Protein AF-A0A2I0JH71-F1 (afdb_monomer_lite)

Foldseek 3Di:
DCVLQPQFDDKDKDFQPCLQQVAADDPVCQVVQWDDDPVGIDTRRTRDPPDPCSQVVSVVVCCVVCVVPDPPQWDDDRRIIMGTHRDPVVSVVSVVVVD

Secondary structure (DSSP, 8-state):
--GGGTT--EEEEEE-TTSGGGSBPPGGGGGGG-EEETTEEE--SB--TT-TTHHHHHHHHHHHHSTTTBTTTEEEETTEEEEEESSHHHHHHHHHHH-

Structure (mmCIF, N/CA/C/O backbone):
data_AF-A0A2I0JH71-F1
#
_entry.id   AF-A0A2I0JH71-F1
#
loop_
_atom_site.group_PDB
_atom_site.id
_atom_site.type_symbol
_atom_site.label_atom_id
_atom_site.label_alt_id
_atom_site.label_comp_id
_atom_site.label_asym_id
_atom_site.label_entity_id
_atom_site.label_seq_id
_atom_site.pdbx_PDB_ins_code
_atom_site.Cartn_x
_atom_site.Cartn_y
_atom_site.Cartn_z
_atom_site.occupancy
_atom_site.B_iso_or_equiv
_atom_site.auth_seq_id
_atom_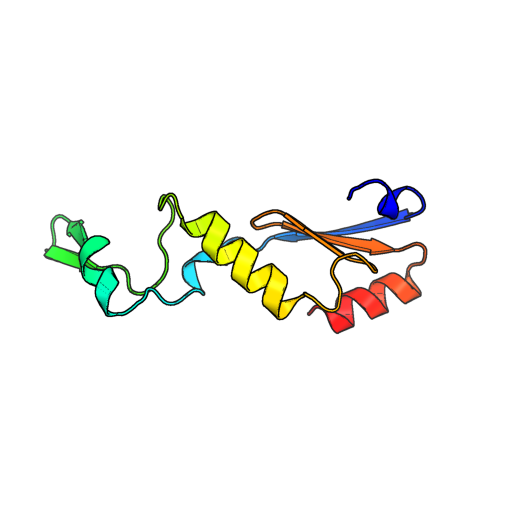site.auth_comp_id
_atom_site.auth_asym_id
_atom_site.auth_atom_id
_atom_site.pdbx_PDB_model_num
ATOM 1 N N . MET A 1 1 ? 17.821 -3.156 -4.832 1.00 50.12 1 MET A N 1
ATOM 2 C CA . MET A 1 1 ? 16.388 -3.020 -5.210 1.00 50.12 1 MET A CA 1
ATOM 3 C C . MET A 1 1 ? 16.153 -1.782 -6.072 1.00 50.12 1 MET A C 1
ATOM 5 O O . MET A 1 1 ? 15.395 -1.877 -7.017 1.00 50.12 1 MET A O 1
ATOM 9 N N . LEU A 1 2 ? 16.816 -0.644 -5.808 1.00 55.31 2 LEU A N 1
ATOM 10 C CA . LEU A 1 2 ? 16.804 0.510 -6.727 1.00 55.31 2 LEU A CA 1
ATOM 11 C C . LEU A 1 2 ? 17.870 0.421 -7.837 1.00 55.31 2 LEU A C 1
ATOM 13 O O . LEU A 1 2 ? 17.752 1.114 -8.842 1.00 55.31 2 LEU A O 1
ATOM 17 N N . ASP A 1 3 ? 18.866 -0.459 -7.700 1.00 57.22 3 ASP A N 1
ATOM 18 C CA . ASP A 1 3 ? 19.952 -0.619 -8.683 1.00 57.22 3 ASP A CA 1
ATOM 19 C C . ASP A 1 3 ? 19.466 -1.136 -10.052 1.00 57.22 3 ASP A C 1
ATOM 21 O O . ASP A 1 3 ? 20.069 -0.828 -11.075 1.00 57.22 3 ASP A O 1
ATOM 25 N N . GLU A 1 4 ? 18.327 -1.838 -10.099 1.00 57.28 4 GLU A N 1
ATOM 26 C CA . GLU A 1 4 ? 17.688 -2.305 -11.346 1.00 57.28 4 GLU A CA 1
ATOM 27 C C . GLU A 1 4 ? 17.085 -1.157 -12.172 1.00 57.28 4 GLU A C 1
ATOM 29 O O . GLU A 1 4 ? 16.876 -1.287 -13.377 1.00 57.28 4 GLU A O 1
ATOM 34 N N . SER A 1 5 ? 16.854 0.003 -11.549 1.00 58.34 5 SER A N 1
ATOM 35 C CA . SER A 1 5 ? 16.258 1.170 -12.205 1.00 58.34 5 SER A CA 1
ATOM 36 C C . SER A 1 5 ? 17.278 2.135 -12.817 1.00 58.34 5 SER A C 1
ATOM 38 O O . SER A 1 5 ? 16.883 3.088 -13.485 1.00 58.34 5 SER A O 1
ATOM 40 N N . TYR A 1 6 ? 18.583 1.884 -12.653 1.00 59.69 6 TYR A N 1
ATOM 41 C CA . TYR A 1 6 ? 19.647 2.825 -13.035 1.00 59.69 6 TYR A CA 1
ATOM 42 C C . TYR A 1 6 ? 19.690 3.141 -14.543 1.00 59.69 6 TYR A C 1
ATOM 44 O O . TYR A 1 6 ? 20.202 4.181 -14.946 1.00 59.69 6 TYR A O 1
ATOM 52 N N . CYS A 1 7 ? 19.119 2.273 -15.386 1.00 66.25 7 CYS A N 1
ATOM 53 C CA . CYS A 1 7 ? 19.023 2.481 -16.836 1.00 66.25 7 CYS A CA 1
ATOM 54 C C . CYS A 1 7 ? 17.624 2.926 -17.310 1.00 66.25 7 CYS A C 1
ATOM 56 O O . CYS A 1 7 ? 17.384 3.042 -18.510 1.00 66.25 7 CYS A O 1
ATOM 58 N N . SER A 1 8 ? 16.682 3.162 -16.392 1.00 75.88 8 SER A N 1
ATOM 59 C CA . SER A 1 8 ? 15.309 3.547 -16.731 1.00 75.88 8 SER A CA 1
ATOM 60 C C . SER A 1 8 ? 15.185 5.051 -16.941 1.00 75.88 8 SER A C 1
ATOM 62 O O . SER A 1 8 ? 15.747 5.849 -16.196 1.00 75.88 8 SER A O 1
ATOM 64 N N . THR A 1 9 ? 14.427 5.444 -17.960 1.00 80.81 9 THR A N 1
ATOM 65 C CA . THR A 1 9 ? 14.227 6.847 -18.356 1.00 80.81 9 THR A CA 1
ATOM 66 C C . THR A 1 9 ? 12.850 7.365 -17.958 1.00 80.81 9 THR A C 1
ATOM 68 O O . THR A 1 9 ? 12.669 8.569 -17.783 1.00 80.81 9 THR A O 1
ATOM 71 N N . LEU A 1 10 ? 11.878 6.464 -17.797 1.00 87.25 10 LEU A N 1
ATOM 72 C CA . LEU A 1 10 ? 10.488 6.775 -17.488 1.00 87.25 10 LEU A CA 1
ATOM 73 C C . LEU A 1 10 ? 10.070 6.101 -16.190 1.00 87.25 10 LEU A C 1
ATOM 75 O O . LEU A 1 10 ? 10.282 4.903 -16.003 1.00 87.25 10 LEU A O 1
ATOM 79 N N . PHE A 1 11 ? 9.424 6.881 -15.328 1.00 89.44 11 PHE A N 1
ATOM 80 C CA . PHE A 1 11 ? 8.948 6.446 -14.025 1.00 89.44 11 PHE A CA 1
ATOM 81 C C . PHE A 1 11 ? 7.507 6.908 -13.835 1.00 89.44 11 PHE A C 1
ATOM 83 O O . PHE A 1 11 ? 7.212 8.095 -13.969 1.00 89.44 11 PHE A O 1
ATOM 90 N N . THR A 1 12 ? 6.625 5.979 -13.477 1.00 91.12 12 THR A N 1
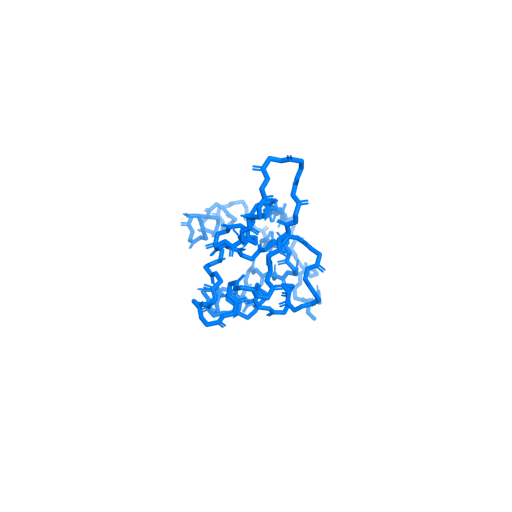ATOM 91 C CA . THR A 1 12 ? 5.264 6.284 -13.033 1.00 91.12 12 THR A CA 1
ATOM 92 C C . THR A 1 12 ? 5.104 5.823 -11.599 1.00 91.12 12 THR A C 1
ATOM 94 O O . THR A 1 12 ? 5.370 4.668 -11.267 1.00 91.12 12 THR A O 1
ATOM 97 N N . LYS A 1 13 ? 4.653 6.744 -10.751 1.00 90.12 13 LYS A N 1
ATOM 98 C CA . LYS A 1 13 ? 4.299 6.474 -9.365 1.00 90.12 13 L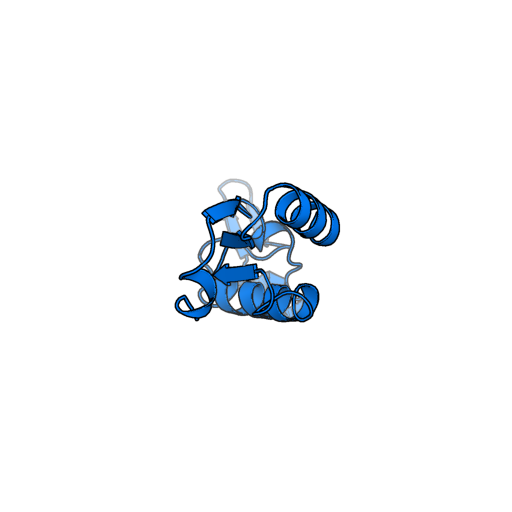YS A CA 1
ATOM 99 C C . LYS A 1 13 ? 2.781 6.357 -9.256 1.00 90.12 13 LYS A C 1
ATOM 101 O O . LYS A 1 13 ? 2.070 7.292 -9.618 1.00 90.12 13 LYS A O 1
ATOM 106 N N . ILE A 1 14 ? 2.302 5.232 -8.743 1.00 88.69 14 ILE A N 1
ATOM 107 C CA . ILE A 1 14 ? 0.890 4.982 -8.446 1.00 88.69 14 ILE A CA 1
ATOM 108 C C . ILE A 1 14 ? 0.746 4.954 -6.923 1.00 88.69 14 ILE A C 1
ATOM 110 O O . ILE A 1 14 ? 1.419 4.173 -6.256 1.00 88.69 14 ILE A O 1
ATOM 114 N N . ASP A 1 15 ? -0.119 5.817 -6.391 1.00 85.25 15 ASP A N 1
ATOM 115 C CA . ASP A 1 15 ? -0.397 5.938 -4.955 1.00 85.25 15 ASP A CA 1
ATOM 116 C C . ASP A 1 15 ? -1.702 5.214 -4.601 1.00 85.25 15 ASP A C 1
ATOM 118 O O . ASP A 1 15 ? -2.771 5.511 -5.145 1.00 85.25 15 ASP A O 1
ATOM 122 N N . LEU A 1 16 ? -1.630 4.272 -3.664 1.00 80.31 16 LEU A N 1
ATOM 123 C CA . LEU A 1 16 ? -2.776 3.517 -3.154 1.00 80.31 16 LEU A CA 1
ATOM 124 C C . LEU A 1 16 ? -3.369 4.209 -1.920 1.00 80.31 16 LEU A C 1
ATOM 126 O O . LEU A 1 16 ? -3.529 3.598 -0.866 1.00 80.31 16 LEU A O 1
ATOM 130 N N . LYS A 1 17 ? -3.765 5.479 -2.059 1.00 73.00 17 LYS A N 1
ATOM 131 C CA . LYS A 1 17 ? -4.213 6.374 -0.968 1.00 73.00 17 LYS A CA 1
ATOM 132 C C . LYS A 1 17 ? -5.256 5.808 0.008 1.00 73.00 17 LYS A C 1
ATOM 134 O O . LYS A 1 17 ? -5.416 6.308 1.117 1.00 73.00 17 LYS A O 1
ATOM 139 N N . SER A 1 18 ? -6.046 4.821 -0.413 1.00 73.25 18 SER A N 1
ATOM 140 C CA . SER A 1 18 ? -7.060 4.141 0.412 1.00 73.25 18 SER A CA 1
ATOM 141 C C . SER A 1 18 ? -6.897 2.620 0.421 1.00 73.25 18 SER A C 1
ATOM 143 O O . SER A 1 18 ? -7.852 1.901 0.713 1.00 73.25 18 SER A O 1
ATOM 145 N N . GLY A 1 19 ? -5.699 2.121 0.117 1.00 76.81 19 GLY A N 1
ATOM 146 C CA . GLY A 1 19 ? -5.403 0.696 0.000 1.00 76.81 19 GLY A CA 1
ATOM 147 C C . GLY A 1 19 ? -5.712 -0.084 1.278 1.00 76.81 19 GLY A C 1
ATOM 148 O O . GLY A 1 19 ? -6.312 -1.155 1.211 1.00 76.81 19 GLY A O 1
ATOM 149 N N . TYR A 1 20 ? -5.416 0.475 2.455 1.00 76.75 20 TYR A N 1
ATOM 150 C CA . TYR A 1 20 ? -5.732 -0.184 3.731 1.00 76.75 20 TYR A CA 1
ATOM 151 C C . TYR A 1 20 ? -7.232 -0.424 3.925 1.00 76.75 20 TYR A C 1
ATOM 153 O O . TYR A 1 20 ? -7.634 -1.497 4.372 1.00 76.75 20 TYR A O 1
ATOM 161 N N . HIS A 1 21 ? -8.072 0.524 3.502 1.00 82.69 21 HIS A N 1
ATOM 162 C CA . HIS A 1 21 ? -9.527 0.390 3.588 1.00 82.69 21 HIS A CA 1
ATOM 163 C C . HIS A 1 21 ? -10.101 -0.648 2.612 1.00 82.69 21 HIS A C 1
ATOM 165 O O . HIS A 1 21 ? -11.280 -0.976 2.709 1.00 82.69 21 HIS A O 1
ATOM 171 N N . GLN A 1 22 ? -9.297 -1.183 1.688 1.00 84.25 22 GLN A N 1
ATOM 172 C CA . GLN A 1 22 ? -9.701 -2.276 0.801 1.00 84.25 22 GLN A CA 1
ATOM 173 C C . GLN A 1 22 ? -9.432 -3.659 1.415 1.00 84.25 22 GLN A C 1
ATOM 175 O O . GLN A 1 22 ? -9.972 -4.658 0.940 1.00 84.25 22 GLN A O 1
ATOM 180 N N . ILE A 1 23 ? -8.630 -3.746 2.485 1.00 86.62 23 ILE A N 1
ATOM 181 C CA . ILE A 1 23 ? -8.314 -5.017 3.144 1.00 86.62 23 ILE A CA 1
ATOM 182 C C . ILE A 1 23 ? -9.346 -5.307 4.229 1.00 86.62 23 ILE A C 1
ATOM 184 O O . ILE A 1 23 ? -9.484 -4.561 5.201 1.00 86.62 23 ILE A O 1
ATOM 188 N N . ARG A 1 24 ? -10.040 -6.441 4.092 1.00 90.62 24 ARG A N 1
ATOM 189 C CA . ARG A 1 24 ? -10.988 -6.930 5.095 1.00 90.62 24 ARG A CA 1
ATOM 190 C C . ARG A 1 24 ? -10.259 -7.296 6.387 1.00 90.62 24 ARG A C 1
ATOM 192 O O . ARG A 1 24 ? -9.297 -8.065 6.368 1.00 90.62 24 ARG A O 1
ATOM 199 N N . MET A 1 25 ? -10.747 -6.780 7.514 1.00 90.88 25 MET A N 1
ATOM 200 C CA . MET A 1 25 ? -10.265 -7.206 8.823 1.00 90.88 25 MET A CA 1
ATOM 201 C C . MET A 1 25 ? -10.734 -8.639 9.088 1.00 90.88 25 MET A C 1
ATOM 203 O O . MET A 1 25 ? -11.859 -9.008 8.748 1.00 90.88 25 MET A O 1
ATOM 207 N N . LYS A 1 26 ? -9.885 -9.461 9.705 1.00 90.50 26 LYS A N 1
ATOM 208 C CA . LYS A 1 26 ? -10.287 -10.810 10.109 1.00 90.50 26 LYS A CA 1
ATOM 209 C C . LYS A 1 26 ? -11.465 -10.712 11.080 1.00 90.50 26 LYS A C 1
ATOM 211 O O . LYS A 1 26 ? -11.356 -10.010 12.082 1.00 90.50 26 LYS A O 1
ATOM 216 N N . GLU A 1 27 ? -12.546 -11.450 10.823 1.00 90.94 27 GLU A N 1
ATOM 217 C CA . GLU A 1 27 ? -13.792 -11.363 11.608 1.00 90.94 27 GLU A CA 1
ATOM 218 C C . GLU A 1 27 ? -13.563 -11.541 13.118 1.00 90.94 27 GLU A C 1
ATOM 220 O O . GLU A 1 27 ? -14.128 -10.815 13.934 1.00 90.94 27 GLU A O 1
ATOM 225 N N . SER A 1 28 ? -12.652 -12.444 13.501 1.00 93.50 28 SER A N 1
ATOM 226 C CA . SER A 1 28 ? -12.287 -12.694 14.902 1.00 93.50 28 SER A CA 1
ATOM 227 C C . SER A 1 28 ? -11.541 -11.539 15.583 1.00 93.50 28 SER A C 1
ATOM 229 O O . SER A 1 28 ? -11.418 -11.540 16.806 1.00 93.50 28 SER A O 1
ATOM 231 N N . ASP A 1 29 ? -11.001 -10.592 14.815 1.00 91.56 29 ASP A N 1
ATOM 232 C CA . ASP A 1 29 ? -10.187 -9.470 15.293 1.00 91.56 29 ASP A CA 1
ATOM 233 C C . ASP A 1 29 ? -10.894 -8.111 15.151 1.00 91.56 29 ASP A C 1
ATOM 235 O O . ASP A 1 29 ? -10.403 -7.119 15.688 1.00 91.56 29 ASP A O 1
ATOM 239 N N . GLU A 1 30 ? -12.064 -8.042 14.504 1.00 92.81 30 GLU A N 1
ATOM 240 C CA . GLU A 1 30 ? -12.818 -6.790 14.316 1.00 92.81 30 GLU A CA 1
ATOM 241 C C . GLU A 1 30 ? -13.128 -6.087 15.644 1.00 92.81 30 GLU A C 1
ATOM 243 O O . GLU A 1 30 ? -13.002 -4.869 15.758 1.00 92.81 30 GLU A O 1
ATOM 248 N N . TRP A 1 31 ? -13.486 -6.847 16.683 1.00 92.50 31 TRP A N 1
ATOM 249 C CA . TRP A 1 31 ? -13.814 -6.292 18.000 1.00 92.50 31 TRP A CA 1
ATOM 250 C C . TRP A 1 31 ? -12.620 -5.592 18.670 1.00 92.50 31 TRP A C 1
ATOM 252 O O . TRP A 1 31 ? -12.826 -4.667 19.452 1.00 92.50 31 TRP A O 1
ATOM 262 N N . LYS A 1 32 ? -11.376 -5.969 18.333 1.00 91.50 32 LYS A N 1
ATOM 263 C CA . LYS A 1 32 ? -10.153 -5.320 18.847 1.00 91.50 32 LYS A CA 1
ATOM 264 C C . LYS A 1 32 ? -9.964 -3.915 18.284 1.00 91.50 32 LYS A C 1
ATOM 266 O O . LYS A 1 32 ? -9.249 -3.107 18.863 1.00 91.50 32 LYS A O 1
ATOM 271 N N . THR A 1 33 ? -10.606 -3.635 17.155 1.00 92.38 33 THR A N 1
ATOM 272 C CA . THR A 1 33 ? -10.584 -2.331 16.484 1.00 92.38 33 THR A CA 1
ATOM 273 C C . THR A 1 33 ? -11.806 -1.479 16.835 1.00 92.38 33 THR A C 1
ATOM 275 O O . THR A 1 33 ? -12.116 -0.513 16.140 1.00 92.38 33 THR A O 1
ATOM 278 N N . ALA A 1 34 ? -12.539 -1.833 17.896 1.00 93.38 34 ALA A N 1
ATOM 279 C CA . ALA A 1 34 ? -13.682 -1.052 18.332 1.00 93.38 34 ALA A CA 1
ATOM 280 C C . ALA A 1 34 ? -13.255 0.329 18.860 1.00 93.38 34 ALA A C 1
ATOM 282 O O . ALA A 1 34 ? -12.303 0.451 19.627 1.00 93.38 34 ALA A O 1
ATOM 283 N N . PHE A 1 35 ? -13.988 1.371 18.476 1.00 92.88 35 PHE A N 1
ATOM 284 C CA . PHE A 1 35 ? -13.788 2.741 18.932 1.00 92.88 35 PHE A CA 1
ATOM 285 C C . PHE A 1 35 ? -15.109 3.359 19.389 1.00 92.88 35 PHE A C 1
ATOM 287 O O . PHE A 1 35 ? -16.191 3.052 18.881 1.00 92.88 35 PHE A O 1
ATOM 294 N N . LYS A 1 36 ? -15.023 4.241 20.386 1.00 95.81 36 LYS A N 1
ATOM 295 C CA . LYS A 1 36 ? -16.186 4.901 20.977 1.00 95.81 36 LYS A CA 1
ATOM 296 C C . LYS A 1 36 ? -16.356 6.295 20.391 1.00 95.81 36 LYS A C 1
ATOM 298 O O . LYS A 1 36 ? -15.422 7.090 20.366 1.00 95.81 36 LYS A O 1
ATOM 303 N N . THR A 1 37 ? -17.575 6.603 19.977 1.00 95.19 37 THR A N 1
ATOM 304 C CA . THR A 1 37 ? -18.004 7.951 19.598 1.00 95.19 37 THR A CA 1
ATOM 305 C C . THR A 1 37 ? -19.050 8.451 20.595 1.00 95.19 37 THR A C 1
ATOM 307 O O . THR A 1 37 ? -19.587 7.676 21.390 1.00 95.19 37 THR A O 1
ATOM 310 N N . LYS A 1 38 ? -19.415 9.736 20.515 1.00 96.12 38 LYS A N 1
ATOM 311 C CA . LYS A 1 38 ? -20.557 10.292 21.266 1.00 96.12 38 LYS A CA 1
ATOM 312 C C . LYS A 1 38 ? -21.894 9.591 20.970 1.00 96.12 38 LYS A C 1
ATOM 314 O O . LYS A 1 38 ? -22.821 9.708 21.759 1.00 96.12 38 LYS A O 1
ATOM 319 N N . HIS A 1 39 ? -21.990 8.875 19.847 1.00 94.44 39 HIS A N 1
ATOM 320 C CA . HIS A 1 39 ? -23.213 8.228 19.371 1.00 94.44 39 HIS A CA 1
ATOM 321 C C . HIS A 1 39 ? -23.227 6.708 19.568 1.00 94.44 39 HIS A C 1
ATOM 323 O O . HIS A 1 39 ? -24.218 6.072 19.229 1.00 94.44 39 HIS A O 1
ATOM 329 N N . GLY A 1 40 ? -22.151 6.107 20.085 1.00 94.69 40 GLY A N 1
ATOM 330 C CA . GLY A 1 40 ? -22.093 4.664 20.313 1.00 94.69 40 GLY A CA 1
ATOM 331 C C . GLY A 1 40 ? -20.717 4.052 20.085 1.00 94.69 40 GLY A C 1
ATOM 332 O O . GLY A 1 40 ? -19.732 4.754 19.834 1.00 94.69 40 GLY A O 1
ATOM 333 N N . LEU A 1 41 ? -20.671 2.725 20.189 1.00 95.75 41 LEU A N 1
ATOM 334 C CA . LEU A 1 41 ? -19.493 1.907 19.926 1.00 95.75 41 LEU A CA 1
ATOM 335 C C . LEU A 1 41 ? -19.542 1.394 18.484 1.00 95.75 41 LEU A C 1
ATOM 337 O O . LEU A 1 41 ? -20.514 0.758 18.083 1.00 95.75 41 LEU A O 1
ATOM 341 N N . TYR A 1 42 ? -18.484 1.658 17.730 1.00 94.06 42 TYR A N 1
ATOM 342 C CA . TYR A 1 42 ? -18.319 1.215 16.350 1.00 94.06 42 TYR A CA 1
ATOM 343 C C . TYR A 1 42 ? -17.098 0.307 16.267 1.00 94.06 42 TYR A C 1
ATOM 345 O O . TYR A 1 42 ? -16.208 0.390 17.107 1.00 94.06 42 TYR A O 1
ATOM 353 N N . LYS A 1 43 ? -17.047 -0.561 15.260 1.00 93.38 43 LYS A N 1
ATOM 354 C CA . LYS A 1 43 ? -15.886 -1.410 14.972 1.00 93.38 43 LYS A CA 1
ATOM 355 C C . LYS A 1 43 ? -15.475 -1.247 13.521 1.00 93.38 43 LYS A C 1
ATOM 357 O O . LYS A 1 43 ? -16.330 -1.013 12.665 1.00 93.38 43 LYS A O 1
ATOM 362 N N . TRP A 1 44 ? -14.184 -1.384 13.248 1.00 92.56 44 TRP A N 1
ATOM 363 C CA . TRP A 1 44 ? -13.704 -1.393 11.878 1.00 92.56 44 TRP A CA 1
ATOM 364 C C . TRP A 1 44 ? -13.919 -2.767 11.245 1.00 92.56 44 TRP A C 1
ATOM 366 O O . TRP A 1 44 ? -13.628 -3.806 11.832 1.00 92.56 44 TRP A O 1
ATOM 376 N N . LEU A 1 45 ? -14.456 -2.753 10.029 1.00 92.50 45 LEU A N 1
ATOM 377 C CA . LEU A 1 45 ? -14.640 -3.942 9.195 1.00 92.50 45 LEU A CA 1
ATOM 378 C C . LEU A 1 45 ? -13.478 -4.144 8.211 1.00 92.50 45 LEU A C 1
ATOM 380 O O . LEU A 1 45 ? -13.260 -5.235 7.694 1.00 92.50 45 LEU A O 1
ATOM 384 N N . VAL A 1 46 ? -12.735 -3.076 7.952 1.00 91.88 46 VAL A N 1
ATOM 385 C CA . VAL A 1 46 ? -11.547 -3.028 7.097 1.00 91.88 46 VAL A CA 1
ATOM 386 C C . VAL A 1 46 ? -10.380 -2.535 7.933 1.00 91.88 46 VAL A C 1
ATOM 388 O O . VAL A 1 46 ? -10.610 -1.964 8.994 1.00 91.88 46 VAL A O 1
ATOM 391 N N . VAL A 1 47 ? -9.145 -2.754 7.495 1.00 90.75 47 VAL A N 1
ATOM 392 C CA . VAL A 1 47 ? -7.955 -2.342 8.252 1.00 90.75 47 VAL A CA 1
ATOM 393 C C . VAL A 1 47 ? -7.940 -0.809 8.406 1.00 90.75 47 VAL A C 1
ATOM 395 O O . VAL A 1 47 ? -7.790 -0.110 7.401 1.00 90.75 47 VAL A O 1
ATOM 398 N N . PRO A 1 48 ? -8.095 -0.254 9.627 1.00 89.06 48 PRO A N 1
ATOM 399 C CA . PRO A 1 48 ? -8.002 1.184 9.830 1.00 89.06 48 PRO A CA 1
ATOM 400 C C . PRO A 1 48 ? -6.553 1.667 9.800 1.00 89.06 48 PRO A C 1
ATOM 402 O O . PRO A 1 48 ? -5.612 0.936 10.128 1.00 89.06 48 PRO A O 1
ATOM 405 N N . PHE A 1 49 ? -6.390 2.950 9.491 1.00 83.75 49 PHE A N 1
ATOM 406 C CA . PHE A 1 49 ? -5.124 3.643 9.686 1.00 83.75 49 PHE A CA 1
ATOM 407 C C . PHE A 1 49 ? -4.686 3.615 11.157 1.00 83.75 49 PHE A C 1
ATOM 409 O O . PHE A 1 49 ? -5.506 3.674 12.074 1.00 83.75 49 PHE A O 1
ATOM 416 N N . GLY A 1 50 ? -3.372 3.552 11.378 1.00 85.12 50 GLY A N 1
ATOM 417 C CA . GLY A 1 50 ? -2.773 3.579 12.716 1.00 85.12 50 GLY A CA 1
ATOM 418 C C . GLY A 1 50 ? -2.566 2.208 13.366 1.00 85.12 50 GLY A C 1
ATOM 419 O O . GLY A 1 50 ? -1.951 2.140 14.428 1.00 85.12 50 GLY A O 1
ATOM 420 N N . LEU A 1 51 ? -3.000 1.105 12.743 1.00 87.25 51 LEU A N 1
ATOM 421 C CA . LEU A 1 51 ? -2.605 -0.231 13.197 1.00 87.25 51 LEU A CA 1
ATOM 422 C C . LEU A 1 51 ? -1.144 -0.518 12.845 1.00 87.25 51 LEU A C 1
ATOM 424 O O . LEU A 1 51 ? -0.751 -0.455 11.683 1.00 87.25 51 LEU A O 1
ATOM 428 N N . THR A 1 52 ? -0.361 -0.951 13.834 1.00 87.31 52 THR A N 1
ATOM 429 C CA . THR A 1 52 ? 1.070 -1.272 13.678 1.00 87.31 52 THR A CA 1
ATOM 430 C C . THR A 1 52 ? 1.345 -2.293 12.570 1.00 87.31 52 THR A C 1
ATOM 432 O O . THR A 1 52 ? 2.337 -2.187 11.860 1.00 87.31 52 THR A O 1
ATOM 435 N N . ASN A 1 53 ? 0.444 -3.263 12.387 1.00 85.50 53 ASN A N 1
ATOM 436 C CA . ASN A 1 53 ? 0.588 -4.332 11.394 1.00 85.50 53 ASN A CA 1
ATOM 437 C C . ASN A 1 53 ? -0.158 -4.061 10.076 1.00 85.50 53 ASN A C 1
ATOM 439 O O . ASN A 1 53 ? -0.188 -4.933 9.203 1.00 85.50 53 ASN A O 1
ATOM 443 N N . ALA A 1 54 ? -0.780 -2.888 9.911 1.00 85.94 54 ALA A N 1
ATOM 444 C CA . ALA A 1 54 ? -1.433 -2.537 8.650 1.00 85.94 54 ALA A CA 1
ATOM 445 C C . ALA A 1 54 ? -0.437 -2.493 7.474 1.00 85.94 54 ALA A C 1
ATOM 447 O O . ALA A 1 54 ? -0.703 -3.171 6.477 1.00 85.94 54 ALA A O 1
ATOM 448 N N . PRO A 1 55 ? 0.738 -1.835 7.587 1.00 85.25 55 PRO A N 1
ATOM 449 C CA . PRO A 1 55 ? 1.696 -1.757 6.483 1.00 85.25 55 PRO A CA 1
ATOM 450 C C . PRO A 1 55 ? 2.264 -3.125 6.092 1.00 85.25 55 PRO A C 1
ATOM 452 O O . PRO A 1 55 ? 2.365 -3.442 4.911 1.00 85.25 55 PRO A O 1
ATOM 455 N N . SER A 1 56 ? 2.573 -3.987 7.067 1.00 88.12 56 SER A N 1
ATOM 456 C CA . SER A 1 56 ? 3.108 -5.330 6.799 1.00 88.12 56 SER A CA 1
ATOM 457 C C . SER A 1 56 ? 2.078 -6.247 6.135 1.00 88.12 56 SER A C 1
ATOM 459 O O . SER A 1 56 ? 2.409 -6.999 5.216 1.00 88.12 56 SER A O 1
ATOM 461 N N . THR A 1 57 ? 0.813 -6.158 6.553 1.00 87.50 57 THR A N 1
ATOM 462 C CA . THR A 1 57 ? -0.291 -6.903 5.930 1.00 87.50 57 THR A CA 1
ATOM 463 C C . THR A 1 57 ? -0.511 -6.447 4.489 1.00 87.50 57 THR A C 1
ATOM 465 O O . THR A 1 57 ? -0.655 -7.288 3.599 1.00 87.50 57 THR A O 1
ATOM 468 N N . PHE A 1 58 ? -0.474 -5.134 4.252 1.00 86.25 58 PHE A N 1
ATOM 469 C CA . PHE A 1 58 ? -0.616 -4.541 2.926 1.00 86.25 58 PHE A CA 1
ATOM 470 C C . PHE A 1 58 ? 0.538 -4.929 1.998 1.00 86.25 58 PHE A C 1
ATOM 472 O O . PHE A 1 58 ? 0.305 -5.460 0.914 1.00 86.25 58 PHE A O 1
ATOM 479 N N . MET A 1 59 ? 1.784 -4.796 2.460 1.00 86.94 59 MET A N 1
ATOM 480 C CA . MET A 1 59 ? 2.961 -5.230 1.705 1.00 86.94 59 MET A CA 1
ATOM 481 C C . MET A 1 59 ? 2.903 -6.718 1.357 1.00 86.94 59 MET A C 1
ATOM 483 O O . MET A 1 59 ? 3.280 -7.095 0.251 1.00 86.94 59 MET A O 1
ATOM 487 N N . ARG A 1 60 ? 2.429 -7.584 2.261 1.00 88.81 60 ARG A N 1
ATOM 488 C CA . ARG A 1 60 ? 2.289 -9.020 1.968 1.00 88.81 60 ARG A CA 1
ATOM 489 C C . ARG A 1 60 ? 1.260 -9.278 0.867 1.00 88.81 60 ARG A C 1
ATOM 491 O O . ARG A 1 60 ? 1.509 -10.113 0.002 1.00 88.81 60 ARG A O 1
ATOM 498 N N . LEU A 1 61 ? 0.131 -8.570 0.893 1.00 88.38 61 LEU A N 1
ATOM 499 C CA . LEU A 1 61 ? -0.885 -8.657 -0.155 1.00 88.38 61 LEU A CA 1
ATOM 500 C C . LEU A 1 61 ? -0.327 -8.183 -1.502 1.00 88.38 61 LEU A C 1
ATOM 502 O O . LEU A 1 61 ? -0.439 -8.904 -2.490 1.00 88.38 61 LEU A O 1
ATOM 506 N N . MET A 1 62 ? 0.329 -7.023 -1.528 1.00 87.19 62 MET A N 1
ATOM 507 C CA . MET A 1 62 ? 0.902 -6.464 -2.754 1.00 87.19 62 MET A CA 1
ATOM 508 C C . MET A 1 62 ? 1.998 -7.357 -3.335 1.00 87.19 62 MET A C 1
ATOM 510 O O . MET A 1 62 ? 1.977 -7.647 -4.527 1.00 87.19 62 MET A O 1
ATOM 514 N N . ASN A 1 63 ? 2.888 -7.891 -2.492 1.00 87.69 63 ASN A N 1
ATOM 515 C CA . ASN A 1 63 ? 3.893 -8.864 -2.924 1.00 87.69 63 ASN A CA 1
ATOM 516 C C . ASN A 1 63 ? 3.273 -10.141 -3.497 1.00 87.69 63 ASN A C 1
ATOM 518 O O . ASN A 1 63 ? 3.877 -10.761 -4.363 1.00 87.69 63 ASN A O 1
ATOM 522 N N . HIS A 1 64 ? 2.097 -10.556 -3.021 1.00 88.62 64 HIS A N 1
ATOM 523 C CA . HIS A 1 64 ? 1.411 -11.733 -3.545 1.00 88.62 64 HIS A CA 1
ATOM 524 C C . HIS A 1 64 ? 0.730 -11.451 -4.892 1.00 88.62 64 HIS A C 1
ATOM 526 O O . HIS A 1 64 ? 0.872 -12.242 -5.820 1.00 88.62 64 HIS A O 1
ATOM 532 N N . VAL A 1 65 ? 0.006 -10.333 -5.011 1.00 87.75 65 VAL A N 1
ATOM 533 C CA . VAL A 1 65 ? -0.740 -9.964 -6.230 1.00 87.75 65 VAL A CA 1
ATOM 534 C C . VAL A 1 65 ? 0.205 -9.569 -7.366 1.00 87.75 65 VAL A C 1
ATOM 536 O O . VAL A 1 65 ? 0.026 -10.007 -8.497 1.00 87.75 65 VAL A O 1
ATOM 539 N N . LEU A 1 66 ? 1.237 -8.782 -7.061 1.00 87.31 66 LEU A N 1
ATOM 540 C CA . LEU A 1 66 ? 2.161 -8.216 -8.047 1.00 87.31 66 LEU A CA 1
ATOM 541 C C . LEU A 1 66 ? 3.460 -9.020 -8.167 1.00 87.31 66 LEU A C 1
ATOM 543 O O . LEU A 1 66 ? 4.401 -8.577 -8.819 1.00 87.31 66 LEU A O 1
ATOM 547 N N . ARG A 1 67 ? 3.514 -10.223 -7.576 1.00 88.88 67 ARG A N 1
ATOM 548 C CA . ARG A 1 67 ? 4.711 -11.080 -7.539 1.00 88.88 67 ARG A CA 1
ATOM 549 C C . ARG A 1 67 ? 5.367 -11.269 -8.904 1.00 88.88 67 ARG A C 1
ATOM 551 O O . ARG A 1 67 ? 6.583 -11.339 -8.985 1.00 88.88 67 ARG A O 1
ATOM 558 N N . ALA A 1 68 ? 4.553 -11.389 -9.950 1.00 87.69 68 ALA A 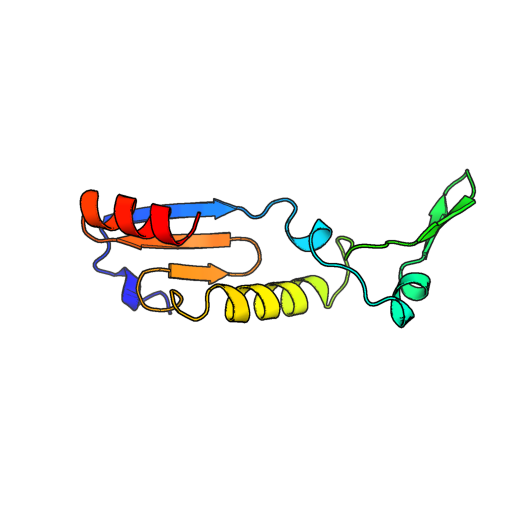N 1
ATOM 559 C CA . ALA A 1 68 ? 5.013 -11.627 -11.314 1.00 87.69 68 ALA A CA 1
ATOM 560 C C . ALA A 1 68 ? 5.666 -10.398 -11.973 1.00 87.69 68 ALA A C 1
ATOM 562 O O . ALA A 1 68 ? 6.294 -10.548 -13.010 1.00 87.69 68 ALA A O 1
ATOM 563 N N . PHE A 1 69 ? 5.493 -9.202 -11.405 1.00 87.19 69 PHE A N 1
ATOM 564 C CA . PHE A 1 69 ? 5.972 -7.938 -11.974 1.00 87.19 69 PHE A CA 1
ATOM 565 C C . PHE A 1 69 ? 7.082 -7.292 -11.134 1.00 87.19 69 PHE A C 1
ATOM 567 O O . PHE A 1 69 ? 7.871 -6.497 -11.650 1.00 87.19 69 PHE A O 1
ATOM 574 N N . ILE A 1 70 ? 7.140 -7.622 -9.839 1.00 86.75 70 ILE A N 1
ATOM 575 C CA . ILE A 1 70 ? 8.145 -7.105 -8.905 1.00 86.75 70 ILE A CA 1
ATOM 576 C C . ILE A 1 70 ? 9.539 -7.590 -9.322 1.00 86.75 70 ILE A C 1
ATOM 578 O O . ILE A 1 70 ? 9.775 -8.793 -9.412 1.00 86.75 70 ILE A O 1
ATOM 582 N N . GLY A 1 71 ? 10.458 -6.648 -9.541 1.00 81.44 71 GLY A N 1
ATOM 583 C CA . GLY A 1 71 ? 11.836 -6.912 -9.980 1.00 81.44 71 GLY A CA 1
ATOM 584 C C . GLY A 1 71 ? 12.027 -6.995 -11.500 1.00 81.44 71 GLY A C 1
ATOM 585 O O . GLY A 1 71 ? 13.159 -6.940 -11.964 1.00 81.44 71 GLY A O 1
ATOM 586 N N . GLU A 1 72 ? 10.954 -7.069 -12.300 1.00 84.62 72 GLU A N 1
ATOM 587 C CA . GLU A 1 72 ? 11.066 -6.925 -13.763 1.00 84.62 72 GLU A CA 1
ATOM 588 C C . GLU A 1 72 ? 11.008 -5.448 -14.173 1.00 84.62 72 GLU A C 1
ATOM 590 O O . GLU A 1 72 ? 11.967 -4.894 -14.707 1.00 84.62 72 GLU A O 1
ATOM 595 N N . PHE A 1 73 ? 9.874 -4.797 -13.909 1.00 87.50 73 PHE A N 1
ATOM 596 C CA . PHE A 1 73 ? 9.615 -3.405 -14.306 1.00 87.50 73 PHE A CA 1
ATOM 597 C C . PHE A 1 73 ? 8.904 -2.594 -13.212 1.00 87.50 73 PHE A C 1
ATOM 599 O O . PHE A 1 73 ? 8.450 -1.469 -13.441 1.00 87.50 73 PHE A O 1
ATOM 606 N N . MET A 1 74 ? 8.766 -3.176 -12.018 1.00 88.88 74 MET A N 1
ATOM 607 C CA . MET A 1 74 ? 8.035 -2.597 -10.902 1.00 88.88 74 MET A CA 1
ATOM 608 C C . MET A 1 74 ? 8.758 -2.820 -9.575 1.00 88.88 74 MET A C 1
ATOM 610 O O . MET A 1 74 ? 9.263 -3.905 -9.292 1.00 88.88 74 MET A O 1
ATOM 614 N N . VAL A 1 75 ? 8.709 -1.806 -8.715 1.00 88.75 75 VAL A N 1
ATOM 615 C CA . VAL A 1 75 ? 9.046 -1.886 -7.292 1.00 88.75 75 VAL A CA 1
ATOM 616 C C . VAL A 1 75 ? 7.839 -1.429 -6.480 1.00 88.75 75 VAL A C 1
ATOM 618 O O . VAL A 1 75 ? 7.199 -0.434 -6.807 1.00 88.75 75 VAL A O 1
ATOM 621 N N . VAL A 1 76 ? 7.530 -2.153 -5.407 1.00 87.25 76 VAL A N 1
ATOM 622 C CA . VAL A 1 76 ? 6.454 -1.800 -4.474 1.00 87.25 76 VAL A CA 1
ATOM 623 C C . VAL A 1 76 ? 7.061 -1.421 -3.130 1.00 87.25 76 VAL A C 1
ATOM 625 O O . VAL A 1 76 ? 7.882 -2.163 -2.587 1.00 87.25 76 VAL A O 1
ATOM 628 N N . TYR A 1 77 ? 6.639 -0.286 -2.579 1.00 83.81 77 TYR A N 1
ATOM 629 C CA . TYR A 1 77 ? 7.066 0.197 -1.272 1.00 83.81 77 TYR A CA 1
ATOM 630 C C 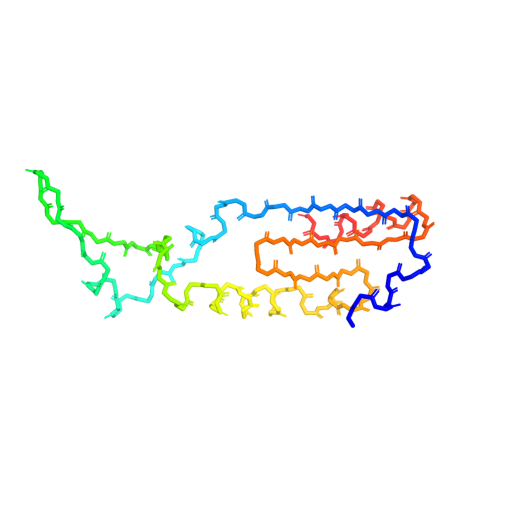. TYR A 1 77 ? 5.888 0.808 -0.508 1.00 83.81 77 TYR A C 1
ATOM 632 O O . TYR A 1 77 ? 5.428 1.899 -0.825 1.00 83.81 77 TYR A O 1
ATOM 640 N N . PHE A 1 78 ? 5.411 0.102 0.522 1.00 80.81 78 PHE A N 1
ATOM 641 C CA . PHE A 1 78 ? 4.196 0.461 1.263 1.00 80.81 78 PHE A CA 1
ATOM 642 C C . PHE A 1 78 ? 3.005 0.744 0.333 1.00 80.81 78 PHE A C 1
ATOM 644 O O . PHE A 1 78 ? 2.540 -0.180 -0.332 1.00 80.81 78 PHE A O 1
ATOM 651 N N . ASP A 1 79 ? 2.530 1.989 0.302 1.00 79.69 79 ASP A N 1
ATOM 652 C CA . ASP A 1 79 ? 1.381 2.447 -0.484 1.00 79.69 79 ASP A CA 1
ATOM 653 C C . ASP A 1 79 ? 1.771 2.931 -1.891 1.00 79.69 79 ASP A C 1
ATOM 655 O O . ASP A 1 79 ? 0.898 3.238 -2.704 1.00 79.69 79 ASP A O 1
ATOM 659 N N . ASP A 1 80 ? 3.071 2.962 -2.195 1.00 85.56 80 ASP A N 1
ATOM 660 C CA . ASP A 1 80 ? 3.612 3.423 -3.464 1.00 85.56 80 ASP A CA 1
ATOM 661 C C . ASP A 1 80 ? 4.001 2.242 -4.360 1.00 85.56 80 ASP A C 1
ATOM 663 O O . ASP A 1 80 ? 4.841 1.406 -4.010 1.00 85.56 80 ASP A O 1
ATOM 667 N N . ILE A 1 81 ? 3.438 2.210 -5.567 1.00 88.50 81 ILE A N 1
ATOM 668 C CA . ILE A 1 81 ? 3.912 1.354 -6.655 1.00 88.50 81 ILE A CA 1
ATOM 669 C C . ILE A 1 81 ? 4.705 2.225 -7.624 1.00 88.50 81 ILE A C 1
ATOM 671 O O . ILE A 1 81 ? 4.186 3.194 -8.181 1.00 88.50 81 ILE A O 1
ATOM 675 N N . LEU A 1 82 ? 5.962 1.863 -7.849 1.00 90.31 82 LEU A N 1
ATOM 676 C CA . LEU A 1 82 ? 6.833 2.493 -8.827 1.00 90.31 82 LEU A CA 1
ATOM 677 C C . LEU A 1 82 ? 6.983 1.574 -10.036 1.00 90.31 82 LEU A C 1
ATOM 679 O O . LEU A 1 82 ? 7.546 0.488 -9.926 1.00 90.31 82 LEU A O 1
ATOM 683 N N . VAL A 1 83 ? 6.515 2.027 -11.192 1.00 90.69 83 VAL A N 1
ATOM 684 C CA . VAL A 1 83 ? 6.737 1.369 -12.484 1.00 90.69 83 VAL A CA 1
ATOM 685 C C . VAL A 1 83 ? 7.830 2.127 -13.220 1.00 90.69 83 VAL A C 1
ATOM 687 O O . VAL A 1 83 ? 7.726 3.344 -13.383 1.00 90.69 83 VAL A O 1
ATOM 690 N N . TYR A 1 84 ? 8.862 1.428 -13.682 1.00 89.62 84 TYR A N 1
ATOM 691 C CA . TYR A 1 84 ? 9.984 2.016 -14.412 1.00 89.62 84 TYR A CA 1
ATOM 692 C C . TYR A 1 84 ? 10.182 1.338 -15.765 1.00 89.62 84 TYR A C 1
ATOM 694 O O . TYR A 1 84 ? 9.858 0.165 -15.954 1.00 89.62 84 TYR A O 1
ATOM 702 N N . SER A 1 85 ? 10.634 2.091 -16.766 1.00 88.56 85 SER A N 1
ATOM 703 C CA . SER A 1 85 ? 10.867 1.575 -18.123 1.00 88.56 85 SER A CA 1
ATOM 704 C C . SER A 1 85 ? 11.884 2.426 -18.886 1.00 88.56 85 SER A C 1
ATOM 706 O O . SER A 1 85 ? 12.149 3.574 -18.531 1.00 88.56 85 SER A O 1
ATOM 708 N N . THR A 1 86 ? 12.437 1.866 -19.961 1.00 88.56 86 THR A N 1
ATOM 709 C CA . THR A 1 86 ? 13.443 2.515 -20.823 1.00 88.56 86 THR A CA 1
ATOM 710 C C . THR A 1 86 ? 12.839 3.199 -22.059 1.00 88.56 86 THR A C 1
ATOM 712 O O . THR A 1 86 ? 13.426 4.142 -22.588 1.00 88.56 86 THR A O 1
ATOM 715 N N . SER A 1 87 ? 11.660 2.755 -22.511 1.00 88.88 87 SER A N 1
ATOM 716 C CA . SER A 1 87 ? 10.937 3.263 -23.685 1.00 88.88 87 SER A CA 1
ATOM 717 C C . SER A 1 87 ? 9.474 3.550 -23.352 1.00 88.88 87 SER A C 1
ATOM 719 O O . SER A 1 87 ? 8.867 2.855 -22.538 1.00 88.88 87 SER A O 1
ATOM 721 N N . LEU A 1 88 ? 8.879 4.549 -24.014 1.00 89.50 88 LEU A N 1
ATOM 722 C CA . LEU A 1 88 ? 7.474 4.922 -23.813 1.00 89.50 88 LEU A CA 1
ATOM 723 C C . LEU A 1 88 ? 6.510 3.797 -24.209 1.00 89.50 88 LEU A C 1
ATOM 725 O O . LEU A 1 88 ? 5.505 3.586 -23.534 1.00 89.50 88 LEU A O 1
ATOM 729 N N . ASN A 1 89 ? 6.812 3.064 -25.284 1.00 91.81 89 ASN A N 1
ATOM 730 C CA . ASN A 1 89 ? 5.949 1.980 -25.752 1.00 91.81 89 ASN A CA 1
ATOM 731 C C . ASN A 1 89 ? 5.898 0.827 -24.735 1.00 91.81 89 ASN A C 1
ATOM 733 O O . ASN A 1 89 ? 4.815 0.350 -24.394 1.00 91.81 89 ASN A O 1
ATOM 737 N N . ASP A 1 90 ? 7.059 0.455 -24.190 1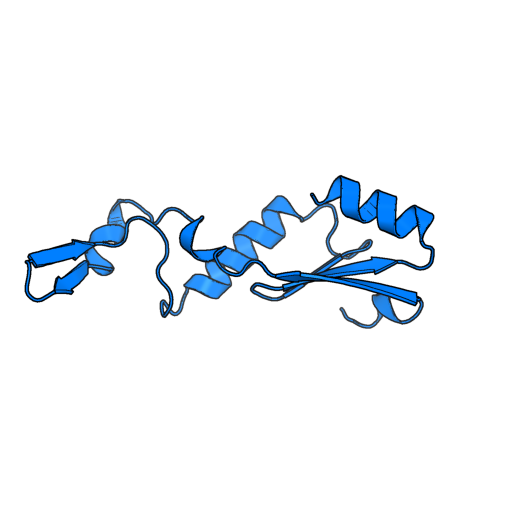.00 89.88 90 ASP A N 1
ATOM 738 C CA . ASP A 1 90 ? 7.163 -0.559 -23.137 1.00 89.88 90 ASP A CA 1
ATOM 739 C C . ASP A 1 90 ? 6.498 -0.066 -21.854 1.00 89.88 90 ASP A C 1
ATOM 741 O O . ASP A 1 90 ? 5.759 -0.808 -21.215 1.00 89.88 90 ASP A O 1
ATOM 745 N N . HIS A 1 91 ? 6.660 1.217 -21.523 1.00 91.06 91 HIS A N 1
ATOM 746 C CA . HIS A 1 91 ? 6.020 1.815 -20.358 1.00 91.06 91 HIS A CA 1
ATOM 747 C C . HIS A 1 91 ? 4.489 1.739 -20.426 1.00 91.06 91 HIS A C 1
ATOM 749 O O . HIS A 1 91 ? 3.841 1.362 -19.451 1.00 91.06 91 HIS A O 1
ATOM 755 N N . ILE A 1 92 ? 3.894 2.029 -21.588 1.00 91.56 92 ILE A N 1
ATOM 756 C CA . ILE A 1 92 ? 2.445 1.890 -21.798 1.00 91.56 92 ILE A CA 1
ATOM 757 C C . ILE A 1 92 ? 2.019 0.422 -21.670 1.00 91.56 92 ILE A C 1
ATOM 759 O O . ILE A 1 92 ? 0.970 0.136 -21.087 1.00 91.56 92 ILE A O 1
ATOM 763 N N . HIS A 1 93 ? 2.812 -0.514 -22.195 1.00 91.88 93 HIS A N 1
ATOM 764 C CA . HIS A 1 93 ? 2.530 -1.941 -22.059 1.00 91.88 93 HIS A CA 1
ATOM 765 C C . HIS A 1 93 ? 2.588 -2.400 -20.594 1.00 91.88 93 HIS A C 1
ATOM 767 O O . HIS A 1 93 ? 1.671 -3.077 -20.132 1.00 91.88 93 HIS A O 1
ATOM 773 N N . HIS A 1 94 ? 3.606 -1.976 -19.845 1.00 90.69 94 HIS A N 1
ATOM 774 C CA . HIS A 1 94 ? 3.749 -2.251 -18.417 1.00 90.69 94 HIS A CA 1
ATOM 775 C C . HIS A 1 94 ? 2.578 -1.692 -17.612 1.00 90.69 94 HIS A C 1
ATOM 777 O O . HIS A 1 94 ? 1.971 -2.428 -16.839 1.00 90.69 94 HIS A O 1
ATOM 783 N N . LEU A 1 95 ? 2.187 -0.437 -17.846 1.00 90.56 95 LEU A N 1
ATOM 784 C CA . LEU A 1 95 ? 1.039 0.166 -17.164 1.00 90.56 95 LEU A CA 1
ATOM 785 C C . LEU A 1 95 ? -0.267 -0.594 -17.438 1.00 90.56 95 LEU A C 1
ATOM 787 O O . LEU A 1 95 ? -1.038 -0.816 -16.511 1.00 90.56 95 LEU A O 1
ATOM 791 N N . ARG A 1 96 ? -0.489 -1.067 -18.672 1.00 90.81 96 ARG A N 1
ATOM 792 C CA . ARG A 1 96 ? -1.668 -1.882 -19.032 1.00 90.81 96 ARG A CA 1
ATOM 793 C C . ARG A 1 96 ? -1.695 -3.278 -18.412 1.00 90.81 96 ARG A C 1
ATOM 795 O O . ARG A 1 96 ? -2.746 -3.901 -18.409 1.00 90.81 96 ARG A O 1
ATOM 802 N N . ARG A 1 97 ? -0.555 -3.815 -17.970 1.00 87.19 97 ARG A N 1
ATOM 803 C CA . ARG A 1 97 ? -0.506 -5.110 -17.266 1.00 87.19 97 ARG A CA 1
ATOM 804 C C . ARG A 1 97 ? -0.784 -4.971 -15.770 1.00 87.19 97 ARG A C 1
ATOM 806 O O . ARG A 1 97 ? -1.080 -5.972 -15.126 1.00 87.19 97 ARG A O 1
ATOM 813 N N . VAL A 1 98 ? -0.626 -3.762 -15.233 1.00 84.75 98 VAL A N 1
ATOM 814 C CA . VAL A 1 98 ? -0.716 -3.459 -13.798 1.00 84.75 98 VAL A CA 1
ATOM 815 C C . VAL A 1 98 ? -2.081 -2.892 -13.413 1.00 84.75 98 VAL A C 1
ATOM 817 O O . VAL A 1 98 ? -2.560 -3.188 -12.320 1.00 84.75 98 VAL A O 1
ATOM 820 N N . LEU A 1 99 ? -2.672 -2.074 -14.289 1.00 82.69 99 LEU A N 1
ATOM 821 C CA . LEU A 1 99 ? -4.014 -1.493 -14.155 1.00 82.69 99 LEU A CA 1
ATOM 822 C C . LEU A 1 99 ? -5.078 -2.417 -14.754 1.00 82.69 99 LEU A C 1
ATOM 824 O O . LEU A 1 99 ? -6.161 -2.513 -14.138 1.00 82.69 99 LEU A O 1
#

InterPro domains:
  IPR000477 Reverse transcriptase domain [PF00078] (8-98)
  IPR000477 Reverse transcriptase domain [PS50878] (1-99)
  IPR043128 Reverse transcriptase/Diguanylate cyclase domain [G3DSA:3.30.70.270] (8-99)
  IPR043502 DNA/RNA polymerase superfamily [SSF56672] (6-99)
  IPR053134 RNA-directed DNA polymerase homolog [PTHR24559] (1-99)

Radius of gyration: 17.44 Å; chains: 1; bounding box: 43×23×47 Å

Organism: Punica granatum (NCBI:txid22663)

Sequence (99 aa):
MLDESYCSTLFTKIDLKSGYHQIRMKESDEWKTAFKTKHGLYKWLVVPFGLTNAPSTFMRLMNHVLRAFIGEFMVVYFDDILVYSTSLNDHIHHLRRVL

pLDDT: mean 85.93, std 9.1, range [50.12, 96.12]